Protein AF-A0AAW5KCE0-F1 (afdb_monomer)

Structure (mmCIF, N/CA/C/O backbone):
data_AF-A0AAW5KCE0-F1
#
_entry.id   AF-A0AAW5KCE0-F1
#
loop_
_atom_site.group_PDB
_atom_site.id
_atom_site.type_symbol
_atom_site.label_atom_id
_atom_site.label_alt_id
_atom_site.label_comp_id
_atom_site.label_asym_id
_atom_site.label_entity_id
_atom_site.label_seq_id
_atom_site.pdbx_PDB_ins_code
_atom_site.Cartn_x
_atom_site.Cartn_y
_atom_site.Cartn_z
_atom_site.occupancy
_atom_site.B_iso_or_equiv
_atom_site.auth_seq_id
_atom_site.auth_comp_id
_atom_site.auth_asym_id
_atom_site.auth_atom_id
_atom_site.pdbx_PDB_model_num
ATOM 1 N N . PHE A 1 1 ? 5.805 -39.062 -16.679 1.00 41.44 1 PHE A N 1
ATOM 2 C CA . PHE A 1 1 ? 5.108 -37.971 -17.389 1.00 41.44 1 PHE A CA 1
ATOM 3 C C . PHE A 1 1 ? 4.029 -37.413 -16.474 1.00 41.44 1 PHE A C 1
ATOM 5 O O . PHE A 1 1 ? 3.036 -38.091 -16.253 1.00 41.44 1 PHE A O 1
ATOM 12 N N . ILE A 1 2 ? 4.239 -36.240 -15.868 1.00 43.88 2 ILE A N 1
ATOM 13 C CA . ILE A 1 2 ? 3.164 -35.554 -15.134 1.00 43.88 2 ILE A CA 1
ATOM 14 C C . ILE A 1 2 ? 2.343 -34.801 -16.193 1.00 43.88 2 ILE A C 1
ATOM 16 O O . ILE A 1 2 ? 2.929 -33.991 -16.911 1.00 43.88 2 ILE A O 1
ATOM 20 N N . PRO A 1 3 ? 1.039 -35.081 -16.360 1.00 37.34 3 PRO A N 1
ATOM 21 C CA . PRO A 1 3 ? 0.227 -34.414 -17.375 1.00 37.34 3 PRO A CA 1
ATOM 22 C C . PRO A 1 3 ? 0.163 -32.903 -17.103 1.00 37.34 3 PRO A C 1
ATOM 24 O O . PRO A 1 3 ? 0.067 -32.482 -15.949 1.00 37.34 3 PRO A O 1
ATOM 27 N N . SER A 1 4 ? 0.208 -32.086 -18.161 1.00 40.34 4 SER A N 1
ATOM 28 C CA . SER A 1 4 ? 0.281 -30.612 -18.092 1.00 40.34 4 SER A CA 1
ATOM 29 C C . SER A 1 4 ? -0.805 -29.977 -17.209 1.00 40.34 4 SER A C 1
ATOM 31 O O . SER A 1 4 ? -0.554 -28.993 -16.518 1.00 40.34 4 SER A O 1
ATOM 33 N N . TRP A 1 5 ? -1.985 -30.595 -17.138 1.00 34.00 5 TRP A N 1
ATOM 34 C CA . TRP A 1 5 ? -3.091 -30.184 -16.271 1.00 34.00 5 TRP A CA 1
ATOM 35 C C . TRP A 1 5 ? -2.776 -30.311 -14.775 1.00 34.00 5 TRP A C 1
ATOM 37 O O . TRP A 1 5 ? -3.149 -29.441 -13.988 1.00 34.00 5 TRP A O 1
ATOM 47 N N . ALA A 1 6 ? -2.041 -31.348 -14.367 1.00 34.81 6 ALA A N 1
ATOM 48 C CA . ALA A 1 6 ? -1.639 -31.526 -12.974 1.00 34.81 6 ALA A CA 1
ATOM 49 C C . ALA A 1 6 ? -0.615 -30.464 -12.545 1.00 34.81 6 ALA A C 1
ATOM 51 O O . ALA A 1 6 ? -0.675 -29.994 -11.411 1.00 34.81 6 ALA A O 1
ATOM 52 N N . ALA A 1 7 ? 0.266 -30.027 -13.453 1.00 35.22 7 ALA A N 1
ATOM 53 C CA . ALA A 1 7 ? 1.198 -28.931 -13.194 1.00 35.22 7 ALA A CA 1
ATOM 54 C C . ALA A 1 7 ? 0.462 -27.595 -12.995 1.00 35.22 7 ALA A C 1
ATOM 56 O O . ALA A 1 7 ? 0.734 -26.898 -12.021 1.00 35.22 7 ALA A O 1
ATOM 57 N N . ILE A 1 8 ? -0.530 -27.282 -13.838 1.00 38.28 8 ILE A N 1
ATOM 58 C CA . ILE A 1 8 ? -1.348 -26.060 -13.718 1.00 38.28 8 ILE A CA 1
ATOM 59 C C . ILE A 1 8 ? -2.108 -26.033 -12.386 1.00 38.28 8 ILE A C 1
ATOM 61 O O . ILE A 1 8 ? -2.066 -25.032 -11.671 1.00 38.28 8 ILE A O 1
ATOM 65 N N . PHE A 1 9 ? -2.743 -27.142 -11.994 1.00 28.61 9 PHE A N 1
ATOM 66 C CA . PHE A 1 9 ? -3.430 -27.232 -10.702 1.00 28.61 9 PHE A CA 1
ATOM 67 C C . PHE A 1 9 ? -2.470 -27.114 -9.513 1.00 28.61 9 PHE A C 1
ATOM 69 O O . PHE A 1 9 ? -2.807 -26.486 -8.507 1.00 28.61 9 PHE A O 1
ATOM 76 N N . PHE A 1 10 ? -1.271 -27.690 -9.608 1.00 31.20 10 PHE A N 1
ATOM 77 C CA . PHE A 1 10 ? -0.277 -27.606 -8.541 1.00 31.20 10 PHE A CA 1
ATOM 78 C C . PHE A 1 10 ? 0.265 -26.181 -8.387 1.00 31.20 10 PHE A C 1
ATOM 80 O O . PHE A 1 10 ? 0.350 -25.675 -7.266 1.00 31.20 10 PHE A O 1
ATOM 87 N N . ILE A 1 11 ? 0.548 -25.517 -9.510 1.00 36.62 11 ILE A N 1
ATOM 88 C CA . ILE A 1 11 ? 0.962 -24.114 -9.583 1.00 36.62 11 ILE A CA 1
ATOM 89 C C . ILE A 1 11 ? -0.142 -23.233 -8.992 1.00 36.62 11 ILE A C 1
ATOM 91 O O . ILE A 1 11 ? 0.101 -22.559 -7.994 1.00 36.62 11 ILE A O 1
ATOM 95 N N . ALA A 1 12 ? -1.381 -23.332 -9.480 1.00 28.64 12 ALA A N 1
ATOM 96 C CA . ALA A 1 12 ? -2.515 -22.552 -8.980 1.00 28.64 12 ALA A CA 1
ATOM 97 C C . ALA A 1 12 ? -2.762 -22.753 -7.474 1.00 28.64 12 ALA A C 1
ATOM 99 O O . ALA A 1 12 ? -3.011 -21.792 -6.746 1.00 28.64 12 ALA A O 1
ATOM 100 N N . ARG A 1 13 ? -2.636 -23.983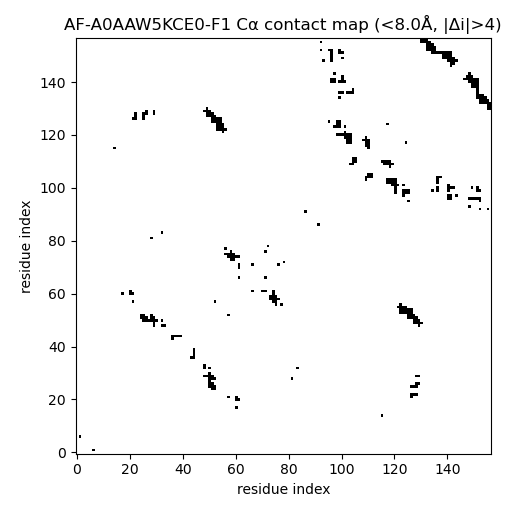 -6.958 1.00 27.59 13 ARG A N 1
ATOM 101 C CA . ARG A 1 13 ? -2.833 -24.286 -5.529 1.00 27.59 13 ARG A CA 1
ATOM 102 C C . ARG A 1 13 ? -1.694 -23.757 -4.653 1.00 27.59 13 ARG A C 1
ATOM 104 O O . ARG A 1 13 ? -1.948 -23.341 -3.519 1.00 27.59 13 ARG A O 1
ATOM 111 N N . LYS A 1 14 ? -0.456 -23.750 -5.160 1.00 30.12 14 LYS A N 1
ATOM 112 C CA . LYS A 1 14 ? 0.705 -23.125 -4.502 1.00 30.12 14 LYS A CA 1
ATOM 113 C C . LYS A 1 14 ? 0.550 -21.598 -4.496 1.00 30.12 14 LYS A C 1
ATOM 115 O O . LYS A 1 14 ? 0.711 -20.987 -3.441 1.00 30.12 14 LYS A O 1
ATOM 120 N N . TYR A 1 15 ? 0.095 -21.024 -5.610 1.00 34.62 15 TYR A N 1
ATOM 121 C CA . TYR A 1 15 ? -0.219 -19.602 -5.775 1.00 34.62 15 TYR A CA 1
ATOM 122 C C . TYR A 1 15 ? -1.312 -19.111 -4.836 1.00 34.62 15 TYR A C 1
ATOM 124 O O . TYR A 1 15 ? -1.120 -18.137 -4.106 1.00 34.62 15 TYR A O 1
ATOM 132 N N . LEU A 1 16 ? -2.438 -19.823 -4.779 1.00 31.22 16 LEU A N 1
ATOM 133 C CA . LEU A 1 16 ? -3.544 -19.475 -3.894 1.00 31.22 16 LEU A CA 1
ATOM 134 C C . LEU A 1 16 ? -3.098 -19.542 -2.426 1.00 31.22 16 LEU A C 1
ATOM 136 O O . LEU A 1 16 ? -3.324 -18.602 -1.664 1.00 31.22 16 LEU A O 1
ATOM 140 N N . LYS A 1 17 ? -2.372 -20.600 -2.036 1.00 34.06 17 LYS A N 1
ATOM 141 C CA . LYS A 1 17 ? -1.840 -20.750 -0.671 1.00 34.06 17 LYS A CA 1
ATOM 142 C C . LYS A 1 17 ? -0.819 -19.680 -0.289 1.00 34.06 17 LYS A C 1
ATOM 144 O O . LYS A 1 17 ? -0.702 -19.405 0.901 1.00 34.06 17 LYS A O 1
ATOM 149 N N . PHE A 1 18 ? -0.086 -19.110 -1.241 1.00 36.75 18 PHE A N 1
ATOM 150 C CA . PHE A 1 18 ? 0.923 -18.084 -0.980 1.00 36.75 18 PHE A CA 1
ATOM 151 C C . PHE A 1 18 ? 0.314 -16.680 -0.898 1.00 36.75 18 PHE A C 1
ATOM 153 O O . PHE A 1 18 ? 0.607 -15.935 0.039 1.00 36.75 18 PHE A O 1
ATOM 160 N N . ARG A 1 19 ? -0.616 -16.364 -1.811 1.00 43.06 19 ARG A N 1
ATOM 161 C CA . ARG A 1 19 ? -1.354 -15.090 -1.855 1.00 43.06 19 ARG A CA 1
ATOM 162 C C . ARG A 1 19 ? -2.129 -14.834 -0.561 1.00 43.06 19 ARG A C 1
ATOM 164 O O . ARG A 1 19 ? -2.035 -13.755 0.010 1.00 43.06 19 ARG A O 1
ATOM 171 N N . HIS A 1 20 ? -2.804 -15.861 -0.042 1.00 51.81 20 HIS A N 1
ATOM 172 C CA . HIS A 1 20 ? -3.638 -15.736 1.156 1.00 51.81 20 HIS A CA 1
ATOM 173 C C . HIS A 1 20 ? -2.834 -15.556 2.450 1.00 51.81 20 HIS A C 1
ATOM 175 O O . HIS A 1 20 ? -3.386 -15.085 3.435 1.00 51.81 20 HIS A O 1
ATOM 181 N N . ARG A 1 21 ? -1.551 -15.946 2.501 1.00 56.28 21 ARG A N 1
ATOM 182 C CA . ARG A 1 21 ? -0.789 -15.912 3.763 1.00 56.28 21 ARG A CA 1
ATOM 183 C C . ARG A 1 21 ? -0.230 -14.531 4.063 1.00 56.28 21 ARG A C 1
ATOM 185 O O . ARG A 1 21 ? -0.433 -14.053 5.171 1.00 56.28 21 ARG A O 1
ATOM 192 N N . ARG A 1 22 ? 0.381 -13.875 3.071 1.00 62.41 22 ARG A N 1
ATOM 193 C CA . ARG A 1 22 ? 0.980 -12.541 3.255 1.00 62.41 22 ARG A CA 1
ATOM 1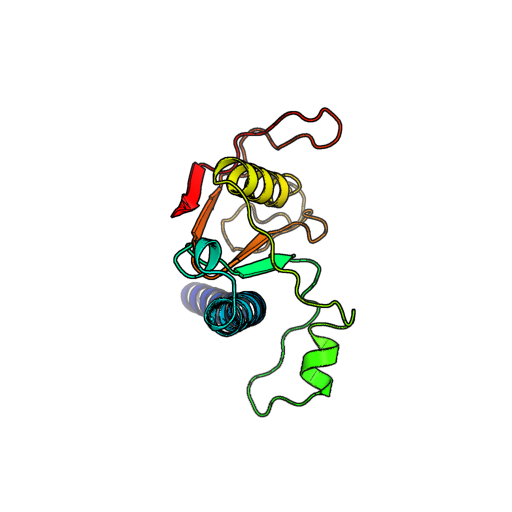94 C C . ARG A 1 22 ? -0.064 -11.430 3.384 1.00 62.41 22 ARG A C 1
ATOM 196 O O . ARG A 1 22 ? 0.176 -10.436 4.061 1.00 62.41 22 ARG A O 1
ATOM 203 N N . GLN A 1 23 ? -1.226 -11.612 2.757 1.00 74.00 23 GLN A N 1
ATOM 204 C CA . GLN A 1 23 ? -2.326 -10.651 2.815 1.00 74.00 23 GLN A CA 1
ATOM 205 C C . GLN A 1 23 ? -2.886 -10.492 4.239 1.00 74.00 23 GLN A C 1
ATOM 207 O O . GLN A 1 23 ? -3.248 -9.386 4.628 1.00 74.00 23 GLN A O 1
ATOM 212 N N . ARG A 1 24 ? -2.834 -11.549 5.065 1.00 78.50 24 ARG A N 1
ATOM 213 C CA . ARG A 1 24 ? -3.325 -11.513 6.455 1.00 78.50 24 ARG A CA 1
ATOM 214 C C . ARG A 1 24 ? -2.626 -10.475 7.326 1.00 78.50 24 ARG A C 1
ATOM 216 O O . ARG A 1 24 ? -3.274 -9.906 8.194 1.00 78.50 24 ARG A O 1
ATOM 223 N N . ALA A 1 25 ? -1.341 -10.203 7.097 1.00 80.81 25 ALA A N 1
ATOM 224 C CA . ALA A 1 25 ? -0.630 -9.160 7.833 1.00 80.81 25 ALA A CA 1
ATOM 225 C C . ALA A 1 25 ? -1.161 -7.757 7.480 1.00 80.81 25 ALA A C 1
ATOM 227 O O . ALA A 1 25 ? -1.407 -6.945 8.370 1.00 80.81 25 ALA A O 1
ATOM 228 N N . ALA A 1 26 ? -1.413 -7.484 6.194 1.00 84.69 26 ALA A N 1
ATOM 229 C CA . ALA A 1 26 ? -2.032 -6.229 5.766 1.00 84.69 26 ALA A CA 1
ATOM 230 C C . ALA A 1 26 ? -3.480 -6.103 6.274 1.00 84.69 26 ALA A C 1
ATOM 232 O O . ALA A 1 26 ? -3.888 -5.021 6.702 1.00 84.69 26 ALA A O 1
ATOM 233 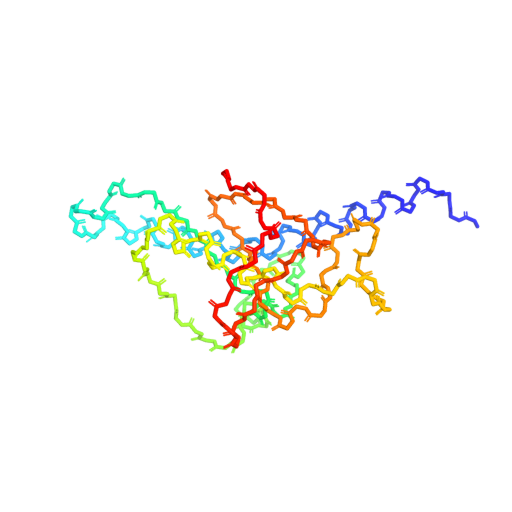N N . ASP A 1 27 ? -4.237 -7.204 6.278 1.00 86.62 27 ASP A N 1
ATOM 234 C CA . ASP A 1 27 ? -5.602 -7.251 6.811 1.00 86.62 27 ASP A CA 1
ATOM 235 C C . ASP A 1 27 ? -5.636 -7.018 8.325 1.00 86.62 27 ASP A C 1
ATOM 237 O O . ASP A 1 27 ? -6.499 -6.284 8.810 1.00 86.62 27 ASP A O 1
ATOM 241 N N . ALA A 1 28 ? -4.680 -7.578 9.073 1.00 86.12 28 ALA A N 1
ATOM 242 C CA . ALA A 1 28 ? -4.538 -7.337 10.506 1.00 86.12 28 ALA A CA 1
ATOM 243 C C . ALA A 1 28 ? -4.236 -5.860 10.799 1.00 86.12 28 ALA A C 1
ATOM 245 O O . ALA A 1 28 ? -4.892 -5.266 11.656 1.00 86.12 28 ALA A O 1
ATOM 246 N N . ASN A 1 29 ? -3.327 -5.241 10.034 1.00 87.50 29 ASN A N 1
ATOM 247 C CA . ASN A 1 29 ? -3.043 -3.806 10.137 1.00 87.50 29 ASN A CA 1
ATOM 248 C C . ASN A 1 29 ? -4.301 -2.973 9.861 1.00 87.50 29 ASN A C 1
ATOM 250 O O . ASN A 1 29 ? -4.647 -2.095 10.652 1.00 87.50 29 ASN A O 1
ATOM 254 N N . ARG A 1 30 ? -5.039 -3.292 8.788 1.00 90.00 30 ARG A N 1
ATOM 255 C CA . ARG A 1 30 ? -6.303 -2.617 8.458 1.00 90.00 30 ARG A CA 1
ATOM 256 C C . ARG A 1 30 ? -7.329 -2.758 9.580 1.00 90.00 30 ARG A C 1
ATOM 258 O O . ARG A 1 30 ? -7.967 -1.779 9.963 1.00 90.00 30 ARG A O 1
ATOM 265 N N . TRP A 1 31 ? -7.497 -3.969 10.108 1.00 89.12 31 TRP A N 1
ATOM 266 C CA . TRP A 1 31 ? -8.434 -4.245 11.193 1.00 89.12 31 TRP A CA 1
ATOM 267 C C . TRP A 1 31 ? -8.075 -3.462 12.456 1.00 89.12 31 TRP A C 1
ATOM 269 O O . TRP A 1 31 ? -8.960 -2.865 13.069 1.00 89.12 31 TRP A O 1
ATOM 279 N N . GLN A 1 32 ? -6.788 -3.400 12.809 1.00 87.69 32 GLN A N 1
ATOM 280 C CA . GLN A 1 32 ? -6.304 -2.624 13.947 1.00 87.69 32 GLN A CA 1
ATOM 281 C C . GLN A 1 32 ? -6.605 -1.129 13.770 1.00 87.69 32 GLN A C 1
ATOM 283 O O . GLN A 1 32 ? -7.118 -0.496 14.693 1.00 87.69 32 GLN A O 1
ATOM 288 N N . THR A 1 33 ? -6.374 -0.577 12.573 1.00 88.31 33 THR A N 1
ATOM 289 C CA . THR A 1 33 ? -6.720 0.817 12.263 1.00 88.31 33 THR A CA 1
ATOM 290 C C . THR A 1 33 ? -8.221 1.070 12.364 1.00 88.31 33 THR A C 1
ATOM 292 O O . THR A 1 33 ? -8.613 2.089 12.919 1.00 88.31 33 THR A O 1
ATOM 295 N N . LEU A 1 34 ? -9.071 0.145 11.909 1.00 89.81 34 LEU A N 1
ATOM 296 C CA . LEU A 1 34 ? -10.528 0.258 12.063 1.00 89.81 34 LEU A CA 1
ATOM 297 C C . LEU A 1 34 ? -10.966 0.239 13.536 1.00 89.81 34 LEU A C 1
ATOM 299 O O . LEU A 1 34 ? -11.915 0.931 13.900 1.00 89.81 34 LEU A O 1
ATOM 303 N N . GLN A 1 35 ? -10.290 -0.527 14.402 1.00 89.75 35 GLN A N 1
ATOM 304 C CA . GLN A 1 35 ? -10.564 -0.474 15.844 1.00 89.75 35 GLN A CA 1
ATOM 305 C C . GLN A 1 35 ? -10.129 0.864 16.443 1.00 89.75 35 GLN A C 1
ATOM 307 O O . GLN A 1 35 ? -10.896 1.479 17.181 1.00 89.75 35 GLN A O 1
ATOM 312 N N . TRP A 1 36 ? -8.934 1.340 16.088 1.00 88.12 36 TRP A N 1
ATOM 313 C CA . TRP A 1 36 ? -8.421 2.632 16.541 1.00 88.12 36 TRP A CA 1
ATOM 314 C C . TRP A 1 36 ? -9.285 3.806 16.055 1.00 88.12 36 TRP A C 1
ATOM 316 O O . TRP A 1 36 ? -9.565 4.724 16.827 1.00 88.12 36 TRP A O 1
ATOM 326 N N . GLN A 1 37 ? -9.786 3.748 14.818 1.00 89.00 37 GLN A N 1
ATOM 327 C CA . GLN A 1 37 ? -10.622 4.781 14.202 1.00 89.00 37 GLN A CA 1
ATOM 328 C C . GLN A 1 37 ? -11.879 5.083 15.028 1.00 89.00 37 GLN A C 1
ATOM 330 O O . GLN A 1 37 ? -12.291 6.236 15.096 1.00 89.00 37 GLN A O 1
ATOM 335 N N . LYS A 1 38 ? -12.440 4.096 15.741 1.00 87.81 38 LYS A N 1
ATOM 336 C CA . LYS A 1 38 ? -13.585 4.297 16.654 1.00 87.81 38 LYS A CA 1
ATOM 337 C C . LYS A 1 38 ? -13.284 5.288 17.783 1.00 87.81 38 LYS A C 1
ATOM 339 O O . LYS A 1 38 ? -14.192 5.945 18.282 1.00 87.81 38 LYS A O 1
ATOM 344 N N . THR A 1 39 ? -12.016 5.386 18.174 1.00 89.25 39 THR A N 1
ATOM 345 C CA . THR A 1 39 ? -11.516 6.267 19.240 1.00 89.25 39 THR A CA 1
ATOM 346 C C . THR A 1 39 ? -10.812 7.519 18.711 1.00 89.25 39 THR A C 1
ATOM 348 O O . THR A 1 39 ? -10.392 8.361 19.499 1.00 89.25 39 THR A O 1
ATOM 351 N N . ALA A 1 40 ? -10.666 7.648 17.390 1.00 86.75 40 ALA A N 1
ATOM 352 C CA . ALA A 1 40 ? -9.972 8.763 16.756 1.00 86.75 40 ALA A CA 1
ATOM 353 C C . ALA A 1 40 ? -10.812 10.059 16.793 1.00 86.75 40 ALA A C 1
ATOM 355 O O . ALA A 1 40 ? -12.020 9.995 17.023 1.00 86.75 40 ALA A O 1
ATOM 356 N N . PRO A 1 41 ? -10.214 11.238 16.544 1.00 86.75 41 PRO A N 1
ATOM 357 C CA . PRO A 1 41 ? -10.956 12.485 16.347 1.00 86.75 41 PRO A CA 1
ATOM 358 C C . PRO A 1 41 ? -11.976 12.383 15.202 1.00 86.75 41 PRO A C 1
ATOM 360 O O . PRO A 1 41 ? -11.765 11.635 14.245 1.00 86.75 41 PRO A O 1
ATOM 363 N N . ASP A 1 42 ? -13.062 13.161 15.267 1.00 86.69 42 ASP A N 1
ATOM 364 C CA . ASP A 1 42 ? -14.187 13.073 14.317 1.00 86.69 42 ASP A CA 1
ATOM 365 C C . ASP A 1 42 ? -13.768 13.250 12.848 1.00 86.69 42 ASP A C 1
ATOM 367 O O . ASP A 1 42 ? -14.314 12.594 11.961 1.00 86.69 42 ASP A O 1
ATOM 371 N N . GLU A 1 43 ? -12.732 14.051 12.593 1.00 85.56 43 GLU A N 1
ATOM 372 C CA . GLU A 1 43 ? -12.153 14.247 11.259 1.00 85.56 43 GLU A CA 1
ATOM 373 C C . GLU A 1 43 ? -11.542 12.979 10.634 1.00 85.56 43 GLU A C 1
ATOM 375 O O . GLU A 1 43 ? -11.398 12.908 9.413 1.00 85.56 43 GLU A O 1
ATOM 380 N N . LEU A 1 44 ? -11.178 11.980 11.444 1.00 86.00 44 LEU A N 1
ATOM 381 C CA . LEU A 1 44 ? -10.589 10.718 10.987 1.00 86.00 44 LEU A CA 1
ATOM 382 C C . LEU A 1 44 ? -11.584 9.555 11.029 1.00 86.00 44 LEU A C 1
ATOM 384 O O . LEU A 1 44 ? -11.361 8.558 10.342 1.00 86.00 44 LEU A O 1
ATOM 388 N N . LYS A 1 45 ? -12.682 9.664 11.791 1.00 83.00 45 LYS A N 1
ATOM 389 C CA . LYS A 1 45 ? -13.660 8.576 11.997 1.00 83.00 45 LYS A CA 1
ATOM 390 C C . LYS A 1 45 ? -14.321 8.078 10.713 1.00 83.00 45 LYS A C 1
ATOM 392 O O . LYS A 1 45 ? -14.625 6.896 10.613 1.00 83.00 45 LYS A O 1
ATOM 397 N N . ASN A 1 46 ? -14.518 8.968 9.743 1.00 84.75 46 ASN A N 1
ATOM 398 C CA . ASN A 1 46 ? -15.264 8.677 8.514 1.00 84.75 46 ASN A CA 1
ATOM 399 C C . ASN A 1 46 ? -14.373 8.532 7.273 1.00 84.75 46 ASN A C 1
ATOM 401 O O . ASN A 1 46 ? -14.879 8.434 6.156 1.00 84.75 46 ASN A O 1
ATOM 405 N N . LEU A 1 47 ? -13.048 8.547 7.439 1.00 87.06 47 LEU A N 1
ATOM 406 C CA . LEU A 1 47 ? -12.135 8.391 6.312 1.00 87.06 47 LEU A CA 1
ATOM 407 C C . LEU A 1 47 ? -12.030 6.920 5.881 1.00 87.06 47 LEU A C 1
ATOM 409 O O . LEU A 1 47 ? -12.037 6.030 6.739 1.00 87.06 47 LEU A O 1
ATOM 413 N N . PRO A 1 48 ? -11.874 6.646 4.573 1.00 88.94 48 PRO A N 1
ATOM 414 C CA . PRO A 1 48 ? -11.550 5.309 4.096 1.00 88.94 48 PRO A CA 1
ATOM 415 C C . PRO A 1 48 ? -10.262 4.789 4.741 1.00 88.94 48 PRO A C 1
ATOM 417 O O . PRO A 1 48 ? -9.252 5.491 4.794 1.00 88.94 48 PRO A O 1
ATOM 420 N N . VAL A 1 49 ? -10.294 3.538 5.204 1.00 89.44 49 VAL A N 1
ATOM 421 C CA . VAL A 1 49 ? -9.143 2.876 5.828 1.00 89.44 49 VAL A CA 1
ATOM 422 C C . VAL A 1 49 ? -8.598 1.793 4.910 1.00 89.44 49 VAL A C 1
ATOM 424 O O . VAL A 1 49 ? -9.283 0.814 4.586 1.00 89.44 49 VAL A O 1
ATOM 427 N N . VAL A 1 50 ? -7.327 1.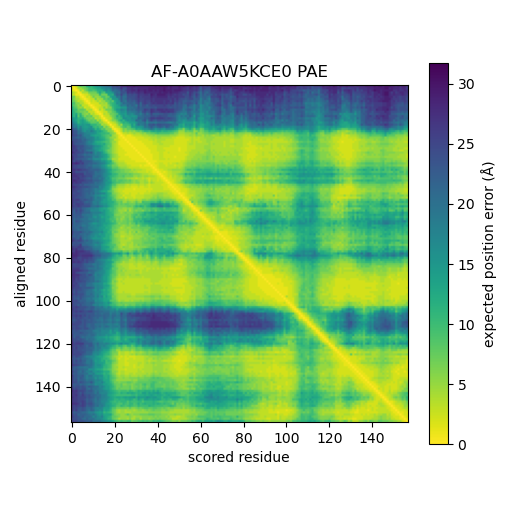951 4.562 1.00 90.12 50 VAL A N 1
ATOM 428 C CA . VAL A 1 50 ? -6.512 0.949 3.876 1.00 90.12 50 VAL A CA 1
ATOM 429 C C . VAL A 1 50 ? -5.434 0.439 4.826 1.00 90.12 50 VAL A C 1
ATOM 431 O O . VAL A 1 50 ? -4.936 1.183 5.670 1.00 90.12 50 VAL A O 1
ATOM 434 N N . GLY A 1 51 ? -5.087 -0.838 4.707 1.00 87.44 51 GLY A N 1
ATOM 435 C CA . GLY A 1 51 ? -3.951 -1.433 5.407 1.00 87.44 51 GLY A CA 1
ATOM 436 C C . GLY A 1 51 ? -2.879 -1.838 4.416 1.00 87.44 51 GLY A C 1
ATOM 437 O O . GLY A 1 51 ? -3.162 -2.094 3.245 1.00 87.44 51 GLY A O 1
ATOM 438 N N . PHE A 1 52 ? -1.639 -1.907 4.881 1.00 85.62 52 PHE A N 1
ATOM 439 C CA . PHE A 1 52 ? -0.550 -2.378 4.047 1.00 85.62 52 PHE A CA 1
ATOM 440 C C . PHE A 1 52 ? 0.550 -3.059 4.841 1.00 85.62 52 PHE A C 1
ATOM 442 O O . PHE A 1 52 ? 0.689 -2.860 6.050 1.00 85.62 52 PHE A O 1
ATOM 449 N N . THR A 1 53 ? 1.339 -3.863 4.135 1.00 83.44 53 THR A N 1
ATOM 450 C CA . THR A 1 53 ? 2.621 -4.371 4.617 1.00 83.44 53 THR A CA 1
ATOM 451 C C . THR A 1 53 ? 3.643 -4.376 3.483 1.00 83.44 53 THR A C 1
ATOM 453 O O . THR A 1 53 ? 3.304 -4.608 2.321 1.00 83.44 53 THR A O 1
ATOM 456 N N . GLY A 1 54 ? 4.900 -4.079 3.807 1.00 78.31 54 GLY A N 1
ATOM 457 C CA . GLY A 1 54 ? 5.997 -4.178 2.848 1.00 78.31 54 GLY A CA 1
ATOM 458 C C . GLY A 1 54 ? 6.372 -5.639 2.610 1.00 78.31 54 GLY A C 1
ATOM 459 O O . GLY A 1 54 ? 6.443 -6.436 3.547 1.00 78.31 54 GLY A O 1
ATOM 460 N N . GLY A 1 55 ? 6.665 -6.000 1.363 1.00 70.75 55 GLY A N 1
ATOM 461 C CA . GLY A 1 55 ? 7.016 -7.363 0.966 1.00 70.75 55 GLY A CA 1
ATOM 462 C C . GLY A 1 55 ? 8.256 -7.921 1.671 1.00 70.75 55 GLY A C 1
ATOM 463 O O . GLY A 1 55 ? 8.366 -9.134 1.813 1.00 70.75 55 GLY A O 1
ATOM 464 N N . GLY A 1 56 ? 9.163 -7.059 2.144 1.00 68.75 56 GLY A N 1
ATOM 465 C CA . GLY A 1 56 ? 10.340 -7.446 2.932 1.00 68.75 56 GLY A CA 1
ATOM 466 C C . GLY A 1 56 ? 10.073 -7.696 4.421 1.00 68.75 56 GLY A C 1
ATOM 467 O O . GLY A 1 56 ? 10.927 -8.277 5.094 1.00 68.75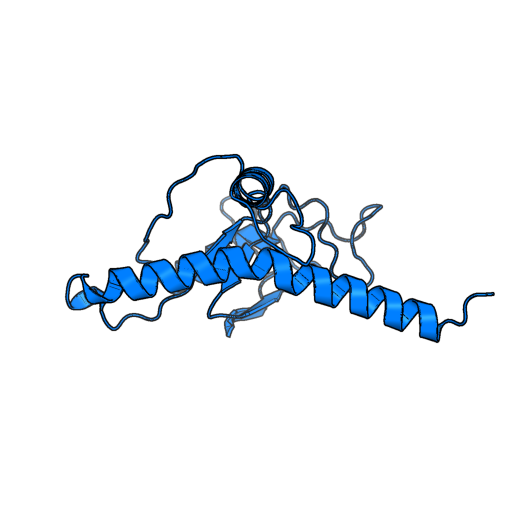 56 GLY A O 1
ATOM 468 N N . GLY A 1 57 ? 8.913 -7.270 4.934 1.00 67.00 57 GLY A N 1
ATOM 469 C CA . GLY A 1 57 ? 8.532 -7.424 6.341 1.00 67.00 57 GLY A CA 1
ATOM 470 C C . GLY A 1 57 ? 8.032 -8.826 6.689 1.00 67.00 57 GLY A C 1
ATOM 471 O O . GLY A 1 57 ? 8.233 -9.276 7.811 1.00 67.00 57 GLY A O 1
ATOM 472 N N . VAL A 1 58 ? 7.443 -9.535 5.721 1.00 74.31 58 VAL A N 1
ATOM 473 C CA . VAL A 1 58 ? 6.938 -10.908 5.883 1.00 74.31 58 VAL A CA 1
ATOM 474 C C . VAL A 1 58 ? 8.030 -11.903 5.487 1.00 74.31 58 VAL A C 1
ATOM 476 O O . VAL A 1 58 ? 8.407 -11.985 4.317 1.00 74.31 58 VAL A O 1
ATOM 479 N N . ARG A 1 59 ? 8.559 -12.659 6.456 1.00 73.62 59 ARG A N 1
ATOM 480 C CA . ARG A 1 59 ? 9.784 -13.470 6.281 1.00 73.62 59 ARG A CA 1
ATOM 481 C C . ARG A 1 59 ? 9.553 -14.965 6.127 1.00 73.62 59 ARG A C 1
ATOM 483 O O . ARG A 1 59 ? 10.430 -15.659 5.619 1.00 73.62 59 ARG A O 1
ATOM 490 N N . ALA A 1 60 ? 8.392 -15.460 6.535 1.00 71.12 60 ALA A N 1
ATOM 491 C CA . ALA A 1 60 ? 8.089 -16.882 6.522 1.00 71.12 60 ALA A CA 1
ATOM 492 C C . ALA A 1 60 ? 6.617 -17.140 6.201 1.00 71.12 60 ALA A C 1
ATOM 494 O O . ALA A 1 60 ? 5.765 -16.268 6.329 1.00 71.12 60 ALA A O 1
ATOM 495 N N . SER A 1 61 ? 6.317 -18.364 5.773 1.00 71.69 61 SER A N 1
ATOM 496 C CA . SER A 1 61 ? 4.941 -18.850 5.683 1.00 71.69 61 SER A CA 1
ATOM 497 C C . SER A 1 61 ? 4.626 -19.702 6.904 1.00 71.69 61 SER A C 1
ATOM 499 O O . SER A 1 61 ? 5.275 -20.722 7.113 1.00 71.69 61 SER A O 1
ATOM 501 N N . ILE A 1 62 ? 3.591 -19.335 7.658 1.00 72.81 62 ILE A N 1
ATOM 502 C CA . ILE A 1 62 ? 3.091 -20.158 8.768 1.00 72.81 62 ILE A CA 1
ATOM 503 C C . ILE A 1 62 ? 2.351 -21.377 8.195 1.00 72.81 62 ILE A C 1
ATOM 505 O O . ILE A 1 62 ? 1.502 -21.180 7.311 1.00 72.81 62 ILE A O 1
ATOM 509 N N . PRO A 1 63 ? 2.660 -22.622 8.616 1.00 75.00 63 PRO A N 1
ATOM 510 C CA . PRO A 1 63 ? 1.957 -23.828 8.174 1.00 75.00 63 PRO A CA 1
ATOM 511 C C . PRO A 1 63 ? 0.465 -23.805 8.551 1.00 75.00 63 PRO A C 1
ATOM 513 O O . PRO A 1 63 ? 0.008 -22.973 9.324 1.00 75.00 63 PRO A O 1
ATOM 516 N N . ALA A 1 64 ? -0.329 -24.688 7.940 1.00 76.44 64 ALA A N 1
ATOM 517 C CA . ALA A 1 64 ? -1.733 -24.825 8.327 1.00 76.44 64 ALA A CA 1
ATOM 518 C C . ALA A 1 64 ? -1.826 -25.616 9.639 1.00 76.44 64 ALA A C 1
ATOM 520 O O . ALA A 1 64 ? -1.146 -26.633 9.764 1.00 76.44 64 ALA A O 1
ATOM 521 N N . GLY A 1 65 ? -2.673 -25.169 10.564 1.00 82.00 65 GLY A N 1
ATOM 522 C CA . GLY A 1 65 ? -2.826 -25.762 11.892 1.00 82.00 65 GLY A CA 1
ATOM 523 C C . GLY A 1 65 ? -2.834 -24.687 12.973 1.00 82.00 65 GLY A C 1
ATOM 524 O O . GLY A 1 65 ? -3.107 -23.519 12.681 1.00 82.00 65 GLY A O 1
ATOM 525 N N . ASP A 1 66 ? -2.526 -25.095 14.200 1.00 83.69 66 ASP A N 1
ATOM 526 C CA . ASP A 1 66 ? -2.433 -24.190 15.341 1.00 83.69 66 ASP A CA 1
ATOM 527 C C . ASP A 1 66 ? -1.322 -23.160 15.131 1.00 83.69 66 ASP A C 1
ATOM 529 O O . ASP A 1 66 ? -0.206 -23.491 14.730 1.00 83.69 66 ASP A O 1
ATOM 533 N N . ILE A 1 67 ? -1.642 -21.895 15.401 1.00 82.12 67 ILE A N 1
ATOM 534 C CA . ILE A 1 67 ? -0.712 -20.776 15.257 1.00 82.12 67 ILE A CA 1
ATOM 535 C C . ILE A 1 67 ? -0.181 -20.420 16.639 1.00 82.12 67 ILE A C 1
ATOM 537 O O . ILE A 1 67 ? -0.936 -20.016 17.526 1.00 82.12 67 ILE A O 1
ATOM 541 N N . THR A 1 68 ? 1.129 -20.534 16.822 1.00 86.06 68 THR A N 1
ATOM 542 C CA . THR A 1 68 ? 1.799 -20.174 18.073 1.00 86.06 68 THR A CA 1
ATOM 543 C C . THR A 1 68 ? 2.435 -18.787 17.985 1.00 86.06 68 THR A C 1
ATOM 545 O O . THR A 1 68 ? 2.686 -18.247 16.907 1.00 86.06 68 THR A O 1
ATOM 548 N N . LYS A 1 69 ? 2.789 -18.203 19.139 1.00 81.69 69 LYS A N 1
ATOM 549 C CA . LYS A 1 69 ? 3.562 -16.945 19.182 1.00 81.69 69 LYS A CA 1
ATOM 550 C C . LYS A 1 69 ? 4.906 -17.061 18.451 1.00 81.69 69 LYS A C 1
ATOM 552 O O . LYS A 1 69 ? 5.369 -16.085 17.870 1.00 81.69 69 LYS A O 1
ATOM 557 N N . LYS A 1 70 ? 5.517 -18.251 18.454 1.00 81.88 70 LYS A N 1
ATOM 558 C CA . LYS A 1 70 ? 6.766 -18.525 17.735 1.00 81.88 70 LYS A CA 1
ATOM 559 C C . LYS A 1 70 ? 6.580 -18.383 16.225 1.00 81.88 70 LYS A C 1
ATOM 561 O O . LYS A 1 70 ? 7.453 -17.827 15.563 1.00 81.88 70 LYS A O 1
ATOM 566 N N . ASP A 1 71 ? 5.444 -18.826 15.695 1.00 80.62 71 ASP A N 1
ATOM 567 C CA . ASP A 1 71 ? 5.132 -18.703 14.268 1.00 80.62 71 ASP A CA 1
ATOM 568 C C . ASP A 1 71 ? 4.980 -17.236 13.856 1.00 80.62 71 ASP A C 1
ATOM 570 O O . ASP A 1 71 ? 5.529 -16.823 12.837 1.00 80.62 71 ASP A O 1
ATOM 574 N N . ILE A 1 72 ? 4.334 -16.426 14.703 1.00 78.12 72 ILE A N 1
ATOM 575 C CA . ILE A 1 72 ? 4.181 -14.979 14.484 1.00 78.12 72 ILE A CA 1
ATOM 576 C C . ILE A 1 72 ? 5.544 -14.273 14.484 1.00 78.12 72 ILE A C 1
ATOM 578 O O . ILE A 1 72 ? 5.825 -13.490 13.581 1.00 78.12 72 ILE A O 1
ATOM 582 N N . ILE A 1 73 ? 6.420 -14.574 15.450 1.00 79.69 73 ILE A N 1
ATOM 583 C CA . ILE A 1 73 ? 7.780 -14.001 15.510 1.00 79.69 73 ILE A CA 1
ATOM 584 C C . ILE A 1 73 ? 8.617 -14.442 14.301 1.00 79.69 73 ILE A C 1
ATOM 586 O O . ILE A 1 73 ? 9.432 -13.678 13.793 1.00 79.69 73 ILE A O 1
ATOM 590 N N . THR A 1 74 ? 8.405 -15.662 13.808 1.00 80.19 74 THR A N 1
ATOM 591 C CA . THR A 1 74 ? 9.100 -16.170 12.616 1.00 80.19 74 THR A CA 1
ATOM 592 C C . THR A 1 74 ? 8.636 -15.447 11.346 1.00 80.19 74 THR A C 1
ATOM 594 O O . THR A 1 74 ? 9.438 -15.198 10.446 1.00 80.19 74 THR A O 1
ATOM 597 N N . GLU A 1 75 ? 7.353 -15.084 11.262 1.00 79.88 75 GLU A N 1
ATOM 598 C CA . GLU A 1 75 ? 6.798 -14.318 10.142 1.00 79.88 75 GLU A CA 1
ATOM 599 C C . GLU A 1 75 ? 7.201 -12.833 10.185 1.00 79.88 75 GLU A C 1
ATOM 601 O O . GLU A 1 75 ? 7.603 -12.292 9.152 1.00 79.88 75 GLU A O 1
ATOM 606 N N . LEU A 1 76 ? 7.134 -12.200 11.364 1.00 79.62 76 LEU A N 1
ATOM 607 C CA . LEU A 1 76 ? 7.399 -10.775 11.609 1.00 79.62 76 LEU A CA 1
ATOM 608 C C . LEU A 1 76 ? 8.494 -10.591 12.684 1.00 79.62 76 LEU A C 1
ATOM 610 O O . LEU A 1 76 ? 8.200 -10.229 13.826 1.00 79.62 76 LEU A O 1
ATOM 614 N N . PRO A 1 77 ? 9.778 -10.802 12.350 1.00 75.31 77 PRO A N 1
ATOM 615 C CA . PRO A 1 77 ? 10.845 -10.877 13.354 1.00 75.31 77 PRO A CA 1
ATOM 616 C C . PRO A 1 77 ? 11.294 -9.523 13.908 1.00 75.31 77 PRO A C 1
ATOM 618 O O . PRO A 1 77 ? 12.016 -9.475 14.898 1.00 75.31 77 PRO A O 1
ATOM 621 N N . PHE A 1 78 ? 10.906 -8.415 13.273 1.00 75.44 78 PHE A N 1
ATOM 622 C CA . PHE A 1 78 ? 11.485 -7.101 13.560 1.00 75.44 78 PHE A CA 1
ATOM 623 C C . PHE A 1 78 ? 10.763 -6.308 14.653 1.00 75.44 78 PHE A C 1
ATOM 625 O O . PHE A 1 78 ? 11.171 -5.187 14.934 1.00 75.44 78 PHE A O 1
ATOM 632 N N . GLY A 1 79 ? 9.703 -6.859 15.261 1.00 64.50 79 GLY A N 1
ATOM 633 C CA . GLY A 1 79 ? 9.014 -6.228 16.397 1.00 64.50 79 GLY A CA 1
ATOM 634 C C . GLY A 1 79 ? 8.531 -4.796 16.136 1.00 64.50 79 GLY A C 1
ATOM 635 O O . GLY A 1 79 ? 8.382 -4.021 17.075 1.00 64.50 79 GLY A O 1
ATOM 636 N N . GLY A 1 80 ? 8.337 -4.427 14.866 1.00 69.81 80 GLY A N 1
ATOM 637 C CA . GLY A 1 80 ? 7.949 -3.081 14.472 1.00 69.81 80 GLY A CA 1
ATOM 638 C C . GLY A 1 80 ? 6.524 -2.766 14.910 1.00 69.81 80 GLY A C 1
ATOM 639 O O . GLY A 1 80 ? 5.632 -3.609 14.842 1.00 69.81 80 GLY A O 1
ATOM 640 N N . GLU A 1 81 ? 6.309 -1.533 15.341 1.00 71.69 81 GLU A N 1
ATOM 641 C CA . GLU A 1 81 ? 4.986 -1.049 15.710 1.00 71.69 81 GLU A CA 1
ATOM 642 C C . GLU A 1 81 ? 4.191 -0.602 14.472 1.00 71.69 81 GLU A C 1
ATOM 644 O O . GLU A 1 81 ? 4.722 0.059 13.574 1.00 71.69 81 GLU A O 1
ATOM 649 N N . THR A 1 82 ? 2.888 -0.888 14.456 1.00 73.50 82 THR A N 1
ATOM 650 C CA . THR A 1 82 ? 1.962 -0.352 13.449 1.00 73.50 82 THR A CA 1
ATOM 651 C C . THR A 1 82 ? 1.880 1.171 13.570 1.00 73.50 82 THR A C 1
ATOM 653 O O . THR A 1 82 ? 1.766 1.725 14.666 1.00 73.50 82 THR A O 1
ATOM 656 N N . ARG A 1 83 ? 1.933 1.872 12.434 1.00 81.00 83 ARG A N 1
ATOM 657 C CA . ARG A 1 83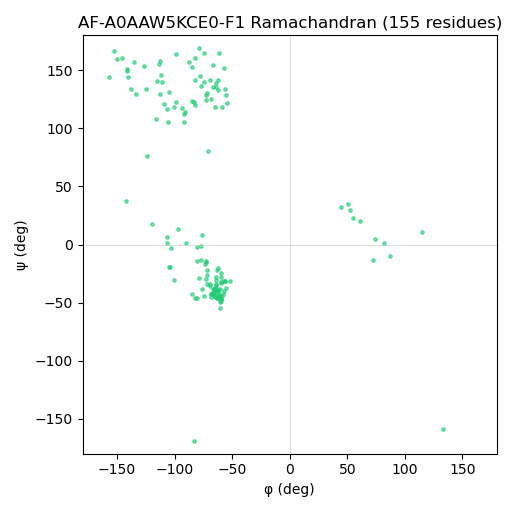 ? 1.807 3.334 12.351 1.00 81.00 83 ARG A CA 1
ATOM 658 C C . ARG A 1 83 ? 0.545 3.692 11.573 1.00 81.00 83 ARG A C 1
ATOM 660 O O . ARG A 1 83 ? 0.242 3.055 10.568 1.00 81.00 83 ARG A O 1
ATOM 667 N N . TYR A 1 84 ? -0.157 4.732 12.015 1.00 84.62 84 TYR A N 1
ATOM 668 C CA . TYR A 1 84 ? -1.318 5.286 11.316 1.00 84.62 84 TYR A CA 1
ATOM 669 C C . TYR A 1 84 ? -0.919 6.596 10.644 1.00 84.62 84 TYR A C 1
ATOM 671 O O . TYR A 1 84 ? -0.307 7.453 11.279 1.00 84.62 84 TYR A O 1
ATOM 679 N N . LEU A 1 85 ? -1.249 6.752 9.363 1.00 87.19 85 LEU A N 1
ATOM 680 C CA . LEU A 1 85 ? -0.886 7.926 8.575 1.00 87.19 85 LEU A CA 1
ATOM 681 C C . LEU A 1 85 ? -2.108 8.419 7.799 1.00 87.19 85 LEU A C 1
ATOM 683 O O . LEU A 1 85 ? -2.751 7.645 7.091 1.00 87.19 85 LEU A O 1
ATOM 687 N N . LYS A 1 86 ? -2.402 9.718 7.901 1.00 88.62 86 LYS A N 1
ATOM 688 C CA . LYS A 1 86 ? -3.332 10.405 6.999 1.00 88.62 86 LYS A CA 1
ATOM 689 C C . LYS A 1 86 ? -2.559 10.797 5.744 1.00 88.62 86 LYS A C 1
ATOM 691 O O . LYS A 1 86 ? -1.563 11.508 5.841 1.00 88.62 86 LYS A O 1
ATOM 696 N N . MET A 1 87 ? -3.008 10.345 4.579 1.00 89.19 87 MET A N 1
ATOM 697 C CA . MET A 1 87 ? -2.353 10.636 3.301 1.00 89.19 87 MET A CA 1
ATOM 698 C C . MET A 1 87 ? -3.363 11.032 2.227 1.00 89.19 87 MET A C 1
ATOM 700 O O . MET A 1 87 ? -4.544 10.705 2.317 1.00 89.19 87 MET A O 1
ATOM 704 N N . SER A 1 88 ? -2.894 11.758 1.211 1.00 90.94 88 SER A N 1
ATOM 705 C CA . SER A 1 88 ? -3.700 12.098 0.039 1.00 90.94 88 SER A CA 1
ATOM 706 C C . SER A 1 88 ? -3.722 10.944 -0.968 1.00 90.94 88 SER A C 1
ATOM 708 O O . SER A 1 88 ? -2.820 10.106 -0.990 1.00 90.94 88 SER A O 1
ATOM 710 N N . HIS A 1 89 ? -4.711 10.941 -1.866 1.00 87.69 8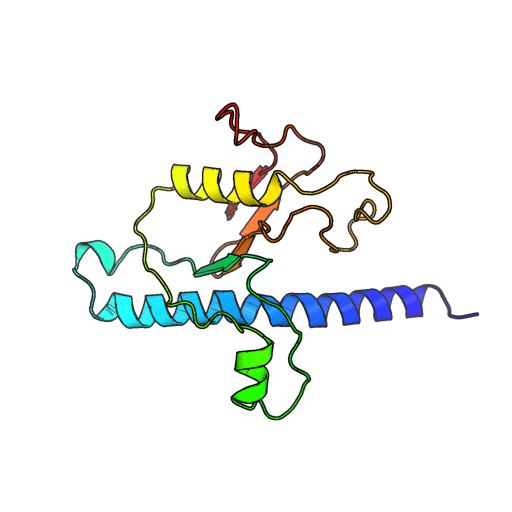9 HIS A N 1
ATOM 711 C CA . HIS A 1 89 ? -4.774 9.986 -2.980 1.00 87.69 89 HIS A CA 1
ATOM 712 C C . HIS A 1 89 ? -3.506 10.006 -3.847 1.00 87.69 89 HIS A C 1
ATOM 714 O O . HIS A 1 89 ? -3.035 8.960 -4.282 1.00 87.69 89 HIS A O 1
ATOM 720 N N . LYS A 1 90 ? -2.921 11.194 -4.056 1.00 90.00 90 LYS A N 1
ATOM 721 C CA . LYS A 1 90 ? -1.663 11.354 -4.794 1.00 90.00 90 LYS A CA 1
ATOM 722 C C . LYS A 1 90 ? -0.502 10.657 -4.082 1.00 90.00 90 LYS A C 1
ATOM 724 O O . LYS A 1 90 ? 0.230 9.914 -4.720 1.00 90.00 90 LYS A O 1
ATOM 729 N N . ALA A 1 91 ? -0.375 10.843 -2.768 1.00 90.31 91 ALA A N 1
ATOM 730 C CA . ALA A 1 91 ? 0.673 10.187 -1.988 1.00 90.31 91 ALA A CA 1
ATOM 731 C C . ALA A 1 91 ? 0.511 8.656 -1.979 1.00 90.31 91 ALA A C 1
ATOM 733 O O . ALA A 1 91 ? 1.501 7.933 -2.076 1.00 90.31 91 ALA A O 1
ATOM 734 N N . LEU A 1 92 ? -0.731 8.154 -1.925 1.00 89.69 92 LEU A N 1
ATOM 735 C CA . LEU A 1 92 ? -1.014 6.723 -2.076 1.00 89.69 92 LEU A CA 1
ATOM 736 C C . LEU A 1 92 ? -0.553 6.208 -3.447 1.00 89.69 92 LEU A C 1
ATOM 738 O O . LEU A 1 92 ? 0.111 5.178 -3.515 1.00 89.69 92 LEU A O 1
ATOM 742 N N . TRP A 1 93 ? -0.855 6.937 -4.524 1.00 90.38 93 TRP A N 1
ATOM 743 C CA . TRP A 1 93 ? -0.412 6.576 -5.872 1.00 90.38 93 TRP A CA 1
ATOM 744 C C . TRP A 1 93 ? 1.115 6.516 -5.975 1.00 90.38 93 TRP A C 1
ATOM 746 O O . TRP A 1 93 ? 1.669 5.523 -6.440 1.00 90.38 93 TRP A O 1
ATOM 756 N N . GLU A 1 94 ? 1.801 7.551 -5.489 1.00 89.94 94 GLU A N 1
ATOM 757 C CA . GLU A 1 94 ? 3.266 7.636 -5.496 1.00 89.94 94 GLU A CA 1
ATOM 758 C C . GLU A 1 94 ? 3.913 6.498 -4.696 1.00 89.94 94 GLU A C 1
ATOM 760 O O . GLU A 1 94 ? 4.920 5.927 -5.120 1.00 89.94 94 GLU A O 1
ATOM 765 N N . MET A 1 95 ? 3.311 6.120 -3.566 1.00 88.31 95 MET A N 1
ATOM 766 C CA . MET A 1 95 ? 3.770 4.998 -2.751 1.00 88.31 95 MET A CA 1
ATOM 767 C C . MET A 1 95 ? 3.653 3.661 -3.495 1.00 88.31 95 MET A C 1
ATOM 769 O O . MET A 1 95 ? 4.597 2.868 -3.474 1.00 88.31 95 MET A O 1
ATOM 773 N N . VAL A 1 96 ? 2.524 3.404 -4.166 1.00 88.94 96 VAL A N 1
ATOM 774 C CA . VAL A 1 96 ? 2.323 2.164 -4.937 1.00 88.94 96 VAL A CA 1
ATOM 775 C C . VAL A 1 96 ? 3.271 2.119 -6.140 1.00 88.94 96 VAL A C 1
ATOM 777 O O . VAL A 1 96 ? 3.904 1.090 -6.373 1.00 88.94 96 VAL A O 1
ATOM 780 N N . GLU A 1 97 ? 3.447 3.240 -6.843 1.00 88.94 97 GLU A N 1
ATOM 781 C CA . GLU A 1 97 ? 4.419 3.393 -7.937 1.00 88.94 97 GLU A CA 1
ATOM 782 C C . GLU A 1 97 ? 5.858 3.114 -7.489 1.00 88.94 97 GLU A C 1
ATOM 784 O O . GLU A 1 97 ? 6.609 2.409 -8.171 1.00 88.94 97 GLU A O 1
ATOM 789 N N . ASN A 1 98 ? 6.253 3.612 -6.314 1.00 87.06 98 ASN A N 1
ATOM 790 C CA . ASN A 1 98 ? 7.563 3.299 -5.752 1.00 87.06 98 ASN A CA 1
ATOM 791 C C . ASN A 1 98 ? 7.682 1.802 -5.425 1.00 87.06 98 ASN A C 1
ATOM 793 O O . ASN A 1 98 ? 8.690 1.172 -5.753 1.00 87.06 98 ASN A O 1
ATOM 797 N N . GLY A 1 99 ? 6.628 1.204 -4.867 1.00 84.31 99 GLY A N 1
ATOM 798 C CA . GLY A 1 99 ? 6.592 -0.214 -4.511 1.00 84.31 99 GLY A CA 1
ATOM 799 C C . GLY A 1 99 ? 6.743 -1.179 -5.693 1.00 84.31 99 GLY A C 1
ATOM 800 O O . GLY A 1 99 ? 7.130 -2.330 -5.488 1.00 84.31 99 GLY A O 1
ATOM 801 N N . VAL A 1 100 ? 6.482 -0.734 -6.926 1.00 84.81 100 VAL A N 1
ATOM 802 C CA . VAL A 1 100 ? 6.657 -1.530 -8.159 1.00 84.81 100 VAL A CA 1
ATOM 803 C C . VAL A 1 100 ? 7.875 -1.111 -8.995 1.00 84.81 100 VAL A C 1
ATOM 805 O O . VAL A 1 100 ? 8.132 -1.690 -10.053 1.00 84.81 100 VAL A O 1
ATOM 808 N N . SER A 1 101 ? 8.650 -0.125 -8.537 1.00 82.81 101 SER A N 1
ATOM 809 C CA . SER A 1 101 ? 9.771 0.456 -9.293 1.00 82.81 101 SER A CA 1
ATOM 810 C C . SER A 1 101 ? 10.937 -0.510 -9.526 1.00 82.81 101 SER A C 1
ATOM 812 O O . SER A 1 101 ? 11.500 -0.529 -10.616 1.00 82.81 101 SER A O 1
ATOM 814 N N . LEU A 1 102 ? 11.268 -1.353 -8.542 1.00 77.88 102 LEU A N 1
ATOM 815 C CA . LEU A 1 102 ? 12.404 -2.284 -8.608 1.00 77.88 102 LEU A CA 1
ATOM 816 C C . LEU A 1 102 ? 12.008 -3.704 -9.022 1.00 77.88 102 LEU A C 1
ATOM 818 O O . LEU A 1 102 ? 12.793 -4.639 -8.882 1.00 77.88 102 LEU A O 1
ATOM 822 N N . ILE A 1 103 ? 10.788 -3.892 -9.526 1.00 76.44 103 ILE A N 1
ATOM 823 C CA . ILE A 1 103 ? 10.402 -5.176 -10.110 1.00 76.44 103 ILE A CA 1
ATOM 824 C C . ILE A 1 103 ? 11.265 -5.391 -11.352 1.00 76.44 103 ILE A C 1
ATOM 826 O O . ILE A 1 103 ? 11.225 -4.582 -12.287 1.00 76.44 103 ILE A O 1
ATOM 830 N N . SER A 1 104 ? 12.061 -6.460 -11.328 1.00 66.44 104 SER A N 1
ATOM 831 C CA . SER A 1 104 ? 12.906 -6.847 -12.448 1.00 66.44 104 SER A CA 1
ATOM 832 C C . SER A 1 104 ? 12.034 -7.388 -13.573 1.00 66.44 104 SER A C 1
ATOM 834 O O . SER A 1 104 ? 11.205 -8.266 -13.340 1.00 66.44 104 SER A O 1
ATOM 836 N N . VAL A 1 105 ? 12.251 -6.894 -14.785 1.00 63.34 105 VAL A N 1
ATOM 837 C CA . VAL A 1 105 ? 11.604 -7.383 -16.005 1.00 63.34 105 VAL A CA 1
ATOM 838 C C . VAL A 1 105 ? 12.685 -8.026 -16.852 1.00 63.34 105 VAL A C 1
ATOM 840 O O . VAL A 1 105 ? 13.729 -7.413 -17.054 1.00 63.34 105 VAL A O 1
ATOM 843 N N . ASN A 1 106 ? 12.454 -9.251 -17.322 1.00 56.88 106 ASN A N 1
ATOM 844 C CA . ASN A 1 106 ? 13.379 -9.984 -18.197 1.00 56.88 106 ASN A CA 1
ATOM 845 C C . ASN A 1 106 ? 14.775 -10.289 -17.608 1.00 56.88 106 ASN A C 1
ATOM 847 O O . ASN A 1 106 ? 15.694 -10.558 -18.371 1.00 56.88 106 ASN A O 1
ATOM 851 N N . ALA A 1 107 ? 14.948 -10.272 -16.2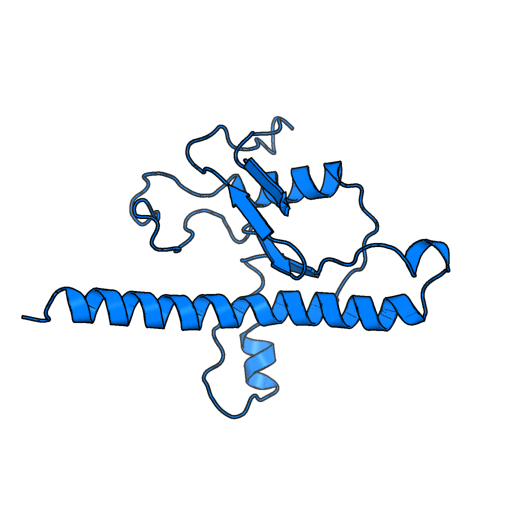81 1.00 54.03 107 ALA A N 1
ATOM 852 C CA . ALA A 1 107 ? 16.150 -10.809 -15.631 1.00 54.03 107 ALA A CA 1
ATOM 853 C C . ALA A 1 107 ? 16.016 -12.327 -15.417 1.00 54.03 107 ALA A C 1
ATOM 855 O O . ALA A 1 107 ? 14.895 -12.816 -15.256 1.00 54.03 107 ALA A O 1
ATOM 856 N N . GLU A 1 108 ? 17.117 -13.084 -15.365 1.00 47.50 108 GLU A N 1
ATOM 857 C CA . GLU A 1 108 ? 17.063 -14.499 -14.982 1.00 47.50 108 GLU A CA 1
ATOM 858 C C . GLU A 1 108 ? 16.372 -14.662 -13.621 1.00 47.50 108 GLU A C 1
ATOM 860 O O . GLU A 1 108 ? 16.781 -14.097 -12.606 1.00 47.50 108 GLU A O 1
ATOM 865 N N . GLY A 1 109 ? 15.286 -15.435 -13.610 1.00 50.50 109 GLY A N 1
ATOM 866 C CA . GLY A 1 109 ? 14.447 -15.621 -12.434 1.00 50.50 109 GLY A CA 1
ATOM 867 C C . GLY A 1 109 ? 13.346 -14.581 -12.273 1.00 50.50 109 GLY A C 1
ATOM 868 O O . GLY A 1 109 ? 12.475 -14.827 -11.467 1.00 50.50 109 GLY A O 1
ATOM 869 N N . ALA A 1 110 ? 13.297 -13.483 -13.033 1.00 52.06 110 ALA A N 1
ATOM 870 C CA . ALA A 1 110 ? 12.137 -12.594 -13.039 1.00 52.06 110 ALA A CA 1
ATOM 871 C C . ALA A 1 110 ? 10.899 -13.317 -13.576 1.00 52.06 110 ALA A C 1
ATOM 873 O O . ALA A 1 110 ? 10.967 -14.037 -14.576 1.00 52.06 110 ALA A O 1
ATOM 874 N N . ASP A 1 111 ? 9.752 -13.076 -12.946 1.00 50.00 111 ASP A N 1
ATOM 875 C CA . ASP A 1 111 ? 8.472 -13.583 -13.414 1.00 50.00 111 ASP A CA 1
ATOM 876 C C . ASP A 1 111 ? 8.023 -12.876 -14.696 1.00 50.00 111 ASP A C 1
ATOM 878 O O . ASP A 1 111 ? 7.214 -11.953 -14.714 1.00 50.00 111 ASP A O 1
ATOM 882 N N . THR A 1 112 ? 8.593 -13.336 -15.796 1.00 48.94 112 THR A N 1
ATOM 883 C CA . THR A 1 112 ? 8.264 -12.943 -17.165 1.00 48.94 112 THR A CA 1
ATOM 884 C C . THR A 1 112 ? 7.015 -13.657 -17.690 1.00 48.94 112 THR A C 1
ATOM 886 O O . THR A 1 112 ? 6.586 -13.393 -18.810 1.00 48.94 112 THR A O 1
ATOM 889 N N . ALA A 1 113 ? 6.410 -14.547 -16.894 1.00 44.84 113 ALA A N 1
ATOM 890 C CA . ALA A 1 113 ? 5.344 -15.452 -17.317 1.00 44.84 113 ALA A CA 1
ATOM 891 C C . ALA A 1 113 ? 4.017 -15.261 -16.553 1.00 44.84 113 ALA A C 1
ATOM 893 O O . ALA A 1 113 ? 3.162 -16.147 -16.597 1.00 44.84 113 ALA A O 1
ATOM 894 N N . ASN A 1 114 ? 3.813 -14.118 -15.879 1.00 51.09 114 ASN A N 1
ATOM 895 C CA . ASN A 1 114 ? 2.627 -13.845 -15.046 1.00 51.09 114 ASN A CA 1
ATOM 896 C C . ASN A 1 114 ? 2.355 -14.938 -14.007 1.00 51.09 114 ASN A C 1
ATOM 898 O O . ASN A 1 114 ? 1.207 -15.219 -13.655 1.00 51.09 114 ASN A O 1
ATOM 902 N N . THR A 1 115 ? 3.404 -15.603 -13.545 1.00 52.56 115 THR A N 1
ATOM 903 C CA . THR A 1 115 ? 3.285 -16.643 -12.541 1.00 52.56 115 THR A CA 1
ATOM 904 C C . THR A 1 115 ? 2.772 -16.001 -11.248 1.00 52.56 115 THR A C 1
ATOM 906 O O . THR A 1 115 ? 1.782 -16.473 -10.705 1.00 52.56 115 THR A O 1
ATOM 909 N N . GLY A 1 116 ? 3.314 -14.853 -10.841 1.00 55.00 116 GLY A N 1
ATOM 910 C CA . GLY A 1 116 ? 3.046 -14.081 -9.628 1.00 55.00 116 GLY A CA 1
ATOM 911 C C . GLY A 1 116 ? 4.249 -14.014 -8.673 1.00 55.00 116 GLY A C 1
ATOM 912 O O . GLY A 1 116 ? 4.094 -13.599 -7.519 1.00 55.00 116 GLY A O 1
ATOM 913 N N . GLU A 1 117 ? 5.435 -14.448 -9.105 1.00 58.22 117 GLU A N 1
ATOM 914 C CA . GLU A 1 117 ? 6.665 -14.429 -8.309 1.00 58.22 117 GLU A CA 1
ATOM 915 C C . GLU A 1 117 ? 7.457 -13.127 -8.519 1.00 58.22 117 GLU A C 1
ATOM 917 O O . GLU A 1 117 ? 7.988 -12.829 -9.576 1.00 58.22 117 GLU A O 1
ATOM 922 N N . ILE A 1 118 ? 7.565 -12.303 -7.482 1.00 64.00 118 ILE A N 1
ATOM 923 C CA . ILE A 1 118 ? 8.191 -10.982 -7.611 1.00 64.00 118 ILE A CA 1
ATOM 924 C C . ILE A 1 118 ? 9.671 -11.073 -7.245 1.00 64.00 118 ILE A C 1
ATOM 926 O O . ILE A 1 118 ? 10.007 -11.334 -6.088 1.00 64.00 118 ILE A O 1
ATOM 930 N N . PHE A 1 119 ? 10.543 -10.787 -8.212 1.00 61.75 119 PHE A N 1
ATOM 931 C CA . PHE A 1 119 ? 11.998 -10.781 -8.048 1.00 61.75 119 PHE A CA 1
ATOM 932 C C . PHE A 1 119 ? 12.580 -9.369 -8.175 1.00 61.75 119 PHE A C 1
ATOM 934 O O . PHE A 1 119 ? 11.941 -8.451 -8.692 1.00 61.75 119 PHE A O 1
ATOM 941 N N . GLY A 1 120 ? 13.777 -9.171 -7.615 1.00 63.50 120 GLY A N 1
ATOM 942 C CA . GLY A 1 120 ? 14.525 -7.910 -7.708 1.00 63.50 120 GLY A CA 1
ATOM 943 C C . GLY A 1 120 ? 13.977 -6.744 -6.879 1.00 63.50 120 GLY A C 1
ATOM 944 O O . GLY A 1 120 ? 14.702 -5.793 -6.618 1.00 63.50 120 GLY A O 1
ATOM 945 N N . ASN A 1 121 ? 12.748 -6.836 -6.364 1.00 65.69 121 ASN A N 1
ATOM 946 C CA . ASN A 1 121 ? 12.062 -5.694 -5.758 1.00 65.69 121 ASN A CA 1
ATOM 947 C C . ASN A 1 121 ? 12.550 -5.307 -4.343 1.00 65.69 121 ASN A C 1
ATOM 949 O O . ASN A 1 121 ? 11.903 -4.512 -3.672 1.00 65.69 121 ASN A O 1
ATOM 953 N N . GLN A 1 122 ? 13.643 -5.903 -3.842 1.00 71.56 122 GLN A N 1
ATOM 954 C CA . GLN A 1 122 ? 14.285 -5.594 -2.545 1.00 71.56 122 GLN A CA 1
ATOM 955 C C . GLN A 1 122 ? 13.311 -5.435 -1.352 1.00 71.56 122 GLN A C 1
ATOM 957 O O . GLN A 1 122 ? 13.532 -4.639 -0.445 1.00 71.56 122 GLN A O 1
ATOM 962 N N . GLY A 1 123 ? 12.192 -6.170 -1.352 1.00 70.62 123 GLY A N 1
ATOM 963 C CA . GLY A 1 123 ? 11.158 -6.063 -0.317 1.00 70.62 123 GLY A CA 1
ATOM 964 C C . GLY A 1 123 ? 10.266 -4.812 -0.377 1.00 70.62 123 GLY A C 1
ATOM 965 O O . GLY A 1 123 ? 9.414 -4.657 0.497 1.00 70.62 123 GLY A O 1
ATOM 966 N N . ARG A 1 124 ? 10.403 -3.960 -1.401 1.00 76.94 124 ARG A N 1
ATOM 967 C CA . ARG A 1 124 ? 9.576 -2.760 -1.632 1.00 76.94 124 ARG A CA 1
ATOM 968 C C . ARG A 1 124 ? 8.165 -3.071 -2.112 1.00 76.94 124 ARG A C 1
ATOM 970 O O . ARG A 1 124 ? 7.313 -2.189 -2.078 1.00 76.94 124 ARG A O 1
ATOM 977 N N . PHE A 1 125 ? 7.913 -4.311 -2.537 1.00 81.06 125 PHE A N 1
ATOM 978 C CA . PHE A 1 125 ? 6.602 -4.693 -3.042 1.00 81.06 125 PHE A CA 1
ATOM 979 C C . PHE A 1 125 ? 5.514 -4.389 -2.023 1.00 81.06 125 PHE A C 1
ATOM 981 O O . PHE A 1 125 ? 5.599 -4.804 -0.868 1.00 81.06 125 PHE A O 1
ATOM 988 N N . PHE A 1 126 ? 4.489 -3.687 -2.473 1.00 81.25 126 PHE A N 1
ATOM 989 C CA . PHE A 1 126 ? 3.403 -3.264 -1.621 1.00 81.25 126 PHE A CA 1
ATOM 990 C C . PHE A 1 126 ? 2.360 -4.377 -1.514 1.00 81.25 126 PHE A C 1
ATOM 992 O O . PHE A 1 126 ? 1.848 -4.854 -2.520 1.00 81.25 126 PHE A O 1
ATOM 999 N N . ILE A 1 127 ? 2.033 -4.823 -0.304 1.00 84.19 127 ILE A N 1
ATOM 1000 C CA . ILE A 1 127 ? 0.966 -5.808 -0.094 1.00 84.19 127 ILE A CA 1
ATOM 1001 C C . ILE A 1 127 ? -0.237 -5.054 0.488 1.00 84.19 127 ILE A C 1
ATOM 1003 O O . ILE A 1 127 ? -0.180 -4.654 1.655 1.00 84.19 127 ILE A O 1
ATOM 1007 N N . PRO A 1 128 ? -1.298 -4.815 -0.307 1.00 88.31 128 PRO A N 1
ATOM 1008 C CA . PRO A 1 128 ? -2.422 -3.978 0.094 1.00 88.31 128 PRO A CA 1
ATOM 1009 C C . PRO A 1 128 ? -3.512 -4.766 0.839 1.00 88.31 128 PRO A C 1
ATOM 1011 O O . PRO A 1 128 ? -3.668 -5.976 0.665 1.00 88.31 128 PRO A O 1
ATOM 1014 N N . SER A 1 129 ? -4.310 -4.045 1.627 1.00 89.12 129 SER A N 1
ATOM 1015 C CA . SER A 1 129 ? -5.584 -4.483 2.203 1.00 89.12 129 SER A CA 1
ATOM 1016 C C . SER A 1 129 ? -6.611 -3.355 2.116 1.00 89.12 129 SER A C 1
ATOM 1018 O O . SER A 1 129 ? -6.325 -2.203 2.450 1.00 89.12 129 SER A O 1
ATOM 1020 N N . GLY A 1 130 ? -7.828 -3.682 1.681 1.00 85.88 130 GLY A N 1
ATOM 1021 C CA . GLY A 1 130 ? -8.903 -2.705 1.476 1.00 85.88 130 GLY A CA 1
ATOM 1022 C C . GLY A 1 130 ? -8.842 -1.949 0.147 1.00 85.88 130 GLY A C 1
ATOM 1023 O O . GLY A 1 130 ? -9.711 -1.119 -0.088 1.00 85.88 130 GLY A O 1
ATOM 1024 N N . PHE A 1 131 ? -7.859 -2.247 -0.706 1.00 88.06 131 PHE A N 1
ATOM 1025 C CA . PHE A 1 131 ? -7.805 -1.818 -2.101 1.00 88.06 131 PHE A CA 1
ATOM 1026 C C . PHE A 1 131 ? -6.997 -2.818 -2.934 1.00 88.06 131 PHE A C 1
ATOM 1028 O O . PHE A 1 131 ? -6.280 -3.676 -2.407 1.00 88.06 131 PHE A O 1
ATOM 1035 N N . SER A 1 132 ? -7.108 -2.683 -4.243 1.00 86.38 132 SER A N 1
ATOM 1036 C CA . SER A 1 132 ? -6.382 -3.428 -5.259 1.00 86.38 132 SER A CA 1
ATOM 1037 C C . SER A 1 132 ? -5.707 -2.459 -6.221 1.00 86.38 132 SER A C 1
ATOM 1039 O O . SER A 1 132 ? -6.147 -1.323 -6.391 1.00 86.38 132 SER A O 1
ATOM 1041 N N . TYR A 1 133 ? -4.612 -2.883 -6.840 1.00 88.31 133 TYR A N 1
ATOM 1042 C CA . TYR A 1 133 ? -3.964 -2.089 -7.871 1.00 88.31 133 TYR A CA 1
ATOM 1043 C C . TYR A 1 133 ? -3.445 -2.978 -8.992 1.00 88.31 133 TYR A C 1
ATOM 1045 O O . TYR A 1 133 ? -3.077 -4.136 -8.780 1.00 88.31 133 TYR A O 1
ATOM 1053 N N . GLU A 1 134 ? -3.428 -2.408 -10.185 1.00 86.69 134 GLU A N 1
ATOM 1054 C CA . GLU A 1 134 ? -2.885 -3.009 -11.392 1.00 86.69 134 GLU A CA 1
ATOM 1055 C C . GLU A 1 134 ? -1.619 -2.244 -11.772 1.00 86.69 134 GLU A C 1
ATOM 1057 O O . GLU A 1 134 ? -1.552 -1.016 -11.647 1.00 86.69 134 GLU A O 1
ATOM 1062 N N . TYR A 1 135 ? -0.598 -2.974 -12.209 1.00 85.56 135 TYR A N 1
ATOM 1063 C CA . TYR A 1 135 ? 0.648 -2.386 -12.669 1.00 85.56 135 TYR A CA 1
ATOM 1064 C C . TYR A 1 135 ? 1.196 -3.150 -13.871 1.00 85.56 135 TYR A C 1
ATOM 1066 O O . TYR A 1 135 ? 0.991 -4.354 -14.010 1.00 85.56 135 TYR A O 1
ATOM 1074 N N . ASP A 1 136 ? 1.918 -2.429 -14.716 1.00 82.56 136 ASP A N 1
ATOM 1075 C CA . ASP A 1 136 ? 2.638 -2.940 -15.867 1.00 82.56 136 ASP A CA 1
ATOM 1076 C C . ASP A 1 136 ? 4.138 -2.696 -15.648 1.00 82.56 136 ASP A C 1
ATOM 1078 O O . ASP A 1 136 ? 4.597 -1.548 -15.688 1.00 82.56 136 ASP A O 1
ATOM 1082 N N . PRO A 1 137 ? 4.924 -3.752 -15.384 1.00 77.19 137 PRO A N 1
ATOM 1083 C CA . PRO A 1 137 ? 6.333 -3.595 -15.068 1.00 77.19 137 PRO A CA 1
ATOM 1084 C C . PRO A 1 137 ? 7.170 -3.207 -16.300 1.00 77.19 137 PRO A C 1
ATOM 1086 O O . PRO A 1 137 ? 8.289 -2.721 -16.132 1.00 77.19 137 PRO A O 1
ATOM 1089 N N . THR A 1 138 ? 6.641 -3.352 -17.523 1.00 79.50 138 THR A N 1
ATOM 1090 C CA . THR A 1 138 ? 7.335 -2.966 -18.767 1.00 79.50 138 THR A CA 1
ATOM 1091 C C . THR A 1 138 ? 7.402 -1.451 -18.972 1.00 79.50 138 THR A C 1
ATOM 1093 O O . THR A 1 138 ? 8.223 -0.964 -19.749 1.00 79.50 138 THR A O 1
ATOM 1096 N N . LYS A 1 139 ? 6.573 -0.691 -18.248 1.00 82.06 139 LYS A N 1
ATOM 1097 C CA . LYS A 1 139 ? 6.551 0.775 -18.288 1.00 82.06 139 LYS A CA 1
ATOM 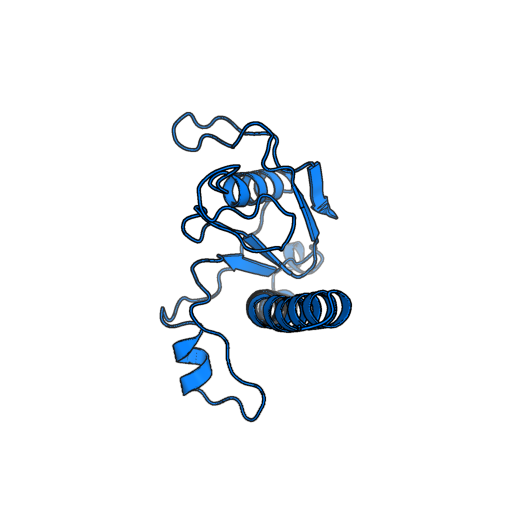1098 C C . LYS A 1 139 ? 7.680 1.402 -17.468 1.00 82.06 139 LYS A C 1
ATOM 1100 O O . LYS A 1 139 ? 8.363 0.745 -16.672 1.00 82.06 139 LYS A O 1
ATOM 1105 N N . THR A 1 140 ? 7.855 2.710 -17.650 1.00 84.56 140 THR A N 1
ATOM 1106 C CA . THR A 1 140 ? 8.897 3.503 -16.991 1.00 84.56 140 THR A CA 1
ATOM 1107 C C . THR A 1 140 ? 8.751 3.421 -15.475 1.00 84.56 140 THR A C 1
ATOM 1109 O O . THR A 1 140 ? 7.734 3.825 -14.912 1.00 84.56 140 THR A O 1
ATOM 1112 N N . ALA A 1 141 ? 9.779 2.888 -14.813 1.00 84.50 141 ALA A N 1
ATOM 1113 C CA . ALA A 1 141 ? 9.847 2.809 -13.360 1.00 84.50 141 ALA A CA 1
ATOM 1114 C C . ALA A 1 141 ? 9.963 4.197 -12.722 1.00 84.50 141 ALA A C 1
ATOM 1116 O O . ALA A 1 141 ? 10.493 5.129 -13.326 1.00 84.50 141 ALA A O 1
ATOM 1117 N N . THR A 1 142 ? 9.519 4.309 -11.470 1.00 84.56 142 THR A N 1
ATOM 1118 C CA . THR A 1 142 ? 9.829 5.482 -10.647 1.00 84.56 142 THR A CA 1
ATOM 1119 C C . THR A 1 142 ? 11.314 5.503 -10.311 1.00 84.56 142 THR A C 1
ATOM 1121 O O . THR A 1 142 ? 11.834 4.556 -9.721 1.00 84.56 142 THR A O 1
ATOM 1124 N N . ASP A 1 143 ? 11.971 6.610 -10.639 1.00 82.62 143 ASP A N 1
ATOM 1125 C CA . ASP A 1 143 ? 13.346 6.884 -10.248 1.00 82.62 143 ASP A CA 1
ATOM 1126 C C . ASP A 1 143 ? 13.338 7.666 -8.930 1.00 82.62 143 ASP A C 1
ATOM 1128 O O . ASP A 1 143 ? 12.993 8.852 -8.872 1.00 82.62 143 ASP A O 1
ATOM 1132 N N . SER A 1 144 ? 13.682 6.963 -7.850 1.00 77.06 144 SER A N 1
ATOM 1133 C CA . SER A 1 144 ? 13.712 7.543 -6.504 1.00 77.06 144 SER A CA 1
ATOM 1134 C C . SER A 1 144 ? 14.877 8.517 -6.307 1.00 77.06 144 SER A C 1
ATOM 1136 O O . SER A 1 144 ? 14.762 9.422 -5.482 1.00 77.06 144 SER A O 1
ATOM 1138 N N . GLU A 1 145 ? 15.975 8.359 -7.050 1.00 80.69 145 GLU A N 1
ATOM 1139 C CA . GLU A 1 145 ? 17.159 9.219 -6.949 1.00 80.69 145 GLU A CA 1
ATOM 1140 C C . GLU A 1 145 ? 16.941 10.522 -7.720 1.00 80.69 145 GLU A C 1
ATOM 1142 O O . GLU A 1 145 ? 17.124 11.611 -7.172 1.00 80.69 145 GLU A O 1
ATOM 1147 N N . ALA A 1 146 ? 16.428 10.425 -8.950 1.00 80.50 146 ALA A N 1
ATOM 1148 C CA . ALA A 1 146 ? 16.067 11.587 -9.764 1.00 80.50 146 ALA A CA 1
ATOM 1149 C C . ALA A 1 146 ? 14.735 12.243 -9.347 1.00 80.50 146 ALA A C 1
ATOM 1151 O O . ALA A 1 146 ? 14.321 13.229 -9.960 1.00 80.50 146 ALA A O 1
ATOM 1152 N N . LYS A 1 147 ? 14.044 11.700 -8.329 1.00 81.75 147 LYS A N 1
ATOM 1153 C CA . LYS A 1 147 ? 12.704 12.127 -7.869 1.00 81.75 147 LYS A CA 1
ATOM 1154 C C . LYS A 1 147 ? 11.688 12.224 -9.013 1.00 81.75 147 LYS A C 1
ATOM 1156 O O . LYS A 1 147 ? 10.817 13.096 -9.023 1.00 81.75 147 LYS A O 1
ATOM 1161 N N . LYS A 1 148 ? 11.812 11.333 -9.995 1.00 86.19 148 LYS A N 1
ATOM 1162 C CA . LYS A 1 148 ? 10.977 11.316 -11.192 1.00 86.19 148 LYS A CA 1
ATOM 1163 C C . LYS A 1 148 ? 9.996 10.159 -11.101 1.00 86.19 148 LYS A C 1
ATOM 1165 O O . LYS A 1 148 ? 10.389 8.995 -11.084 1.00 86.19 148 LYS A O 1
ATOM 1170 N N . MET A 1 149 ? 8.711 10.497 -11.062 1.00 86.81 149 MET A N 1
ATOM 1171 C CA . MET A 1 149 ? 7.648 9.500 -11.031 1.00 86.81 149 MET A CA 1
ATOM 1172 C C . MET A 1 149 ? 7.588 8.707 -12.334 1.00 86.81 149 MET A C 1
ATOM 1174 O O . MET A 1 149 ? 7.680 9.270 -13.428 1.00 86.81 149 MET A O 1
ATOM 1178 N N . GLY A 1 150 ? 7.437 7.394 -12.179 1.00 86.94 150 GLY A N 1
ATOM 1179 C CA . GLY A 1 150 ? 7.153 6.464 -13.259 1.00 86.94 150 GLY A CA 1
ATOM 1180 C C . GLY A 1 150 ? 5.666 6.413 -13.594 1.00 86.94 150 GLY A C 1
ATOM 1181 O O . GLY A 1 150 ? 4.874 7.246 -13.151 1.00 86.94 150 GLY A O 1
ATOM 1182 N N . ASN A 1 151 ? 5.300 5.424 -14.400 1.00 89.25 151 ASN A N 1
ATOM 1183 C CA . ASN A 1 151 ? 3.928 5.188 -14.848 1.00 89.25 151 ASN A CA 1
ATOM 1184 C C . ASN A 1 151 ? 3.599 3.691 -14.916 1.00 89.25 151 ASN A C 1
ATOM 1186 O O . ASN A 1 151 ? 2.937 3.234 -15.856 1.00 89.25 151 ASN A O 1
ATOM 1190 N N . ARG A 1 152 ? 4.112 2.912 -13.959 1.00 86.50 152 ARG A N 1
ATOM 1191 C CA . ARG A 1 152 ? 3.883 1.465 -13.920 1.00 86.50 152 ARG A CA 1
ATOM 1192 C C . ARG A 1 152 ? 2.490 1.140 -13.413 1.00 86.50 152 ARG A C 1
ATOM 1194 O O . ARG A 1 152 ? 1.875 0.220 -13.933 1.00 86.50 152 ARG A O 1
ATOM 1201 N N . VAL A 1 153 ? 1.972 1.874 -12.439 1.00 87.56 153 VAL A N 1
ATOM 1202 C CA . VAL A 1 153 ? 0.618 1.689 -11.913 1.00 87.56 153 VAL A CA 1
ATOM 1203 C C . VAL A 1 153 ? -0.379 2.199 -12.943 1.00 87.56 153 VAL A C 1
ATOM 1205 O O . VAL A 1 153 ? -0.318 3.335 -13.405 1.00 87.56 153 VAL A O 1
ATOM 1208 N N . THR A 1 154 ? -1.308 1.336 -13.330 1.00 87.06 154 THR A N 1
ATOM 1209 C CA . THR A 1 154 ? -2.346 1.660 -14.315 1.00 87.06 154 THR A CA 1
ATOM 1210 C C . THR A 1 154 ? -3.670 1.978 -13.651 1.00 87.06 154 THR A C 1
ATOM 1212 O O . THR A 1 154 ? -4.448 2.770 -14.184 1.00 87.06 154 THR A O 1
ATOM 1215 N N . LYS A 1 155 ? -3.938 1.370 -12.493 1.00 88.69 155 LYS A N 1
ATOM 1216 C CA . LYS A 1 155 ? -5.229 1.473 -11.818 1.00 88.69 155 LYS A CA 1
ATOM 1217 C C . LYS A 1 155 ? -5.103 1.179 -10.330 1.00 88.69 155 LYS A C 1
ATOM 1219 O O . LYS A 1 155 ? -4.365 0.282 -9.937 1.00 88.69 155 LYS A O 1
ATOM 1224 N N . ILE A 1 156 ? -5.882 1.897 -9.526 1.00 86.88 156 ILE A N 1
ATOM 1225 C CA . ILE A 1 156 ? -6.149 1.601 -8.114 1.00 86.88 156 ILE A CA 1
ATOM 1226 C C . ILE A 1 156 ? -7.671 1.508 -7.962 1.00 86.88 156 ILE A C 1
ATOM 1228 O O . ILE A 1 156 ? -8.394 2.328 -8.530 1.00 86.88 156 ILE A O 1
ATOM 1232 N N . THR A 1 157 ? -8.172 0.480 -7.280 1.00 82.81 157 THR A N 1
ATOM 1233 C CA . THR A 1 157 ? -9.609 0.218 -7.073 1.00 82.81 157 THR A CA 1
ATOM 1234 C C . THR A 1 157 ? -9.873 -0.254 -5.660 1.00 82.81 157 THR A C 1
ATOM 1236 O O . THR A 1 157 ? -9.143 -1.167 -5.209 1.00 82.81 157 THR A O 1
#

Foldseek 3Di:
DQPPVNVVVVLVVVVVLVLVQQLVVQVVLQVVVLVVLVVDPPVSVPDDTKGKDFQVQQQDGDDPDDDDPVSVCNGGVPPDDRDDDDDDPVVVVQLQLLLLQQFDAPDVVRCVPPSPDTPRSNRSHMNMGSKDWAFASVWHGQDPVVNRGTDGTDDID

Mean predicted aligned error: 10.68 Å

Secondary structure (DSSP, 8-state):
---HHHHHHHHHHHHHHHHHHHHHHHHHHHHHHHHHHTTS-HHHHTS---EEEETTT---PPPSSPPPHHHHHHHSTT-PPP------HHHHHHHHHHHTTT--SSSTTS-TTSS----SSTT--EEEES--EEE-TTSPPPBTTTTB----EEEE-

pLDDT: mean 73.62, std 17.94, range [27.59, 90.94]

Sequence (157 aa):
FIPSWAAIFFIARKYLKFRHRRQRAADANRWQTLQWQKTAPDELKNLPVVGFTGGGGVRASIPAGDITKKDIITELPFGGETRYLKMSHKALWEMVENGVSLISVNAEGADTANTGEIFGNQGRFFIPSGFSYEYDPTKTATDSEAKKMGNRVTKIT

Organism: NCBI:txid1720313

Radius of gyration: 17.73 Å; Cα contacts (8 Å, |Δi|>4): 206; chains: 1; bounding box: 32×52×38 Å

Solvent-accessible surface area (backbone atoms only — not comparable to full-atom values): 9332 Å² total; per-residue (Å²): 136,83,56,71,67,60,53,52,54,52,50,51,53,53,48,54,62,50,58,60,56,66,38,48,58,4,42,49,46,27,50,53,50,58,58,50,32,77,76,44,61,77,90,54,50,80,56,89,75,67,15,58,38,50,49,58,57,59,68,52,82,75,74,91,73,89,82,50,74,67,50,51,42,56,22,46,70,78,78,74,79,92,80,88,80,92,75,52,74,65,56,52,51,55,51,53,33,51,20,51,30,47,47,45,72,81,43,95,81,24,51,75,74,78,77,79,55,88,32,72,28,85,33,44,34,69,40,59,19,84,52,49,72,44,68,43,70,90,40,55,50,32,38,79,86,80,70,39,83,44,60,25,55,77,45,77,87

InterPro domains:
  IPR006179 5'-Nucleotidase/apyrase [PTHR11575] (26-155)
  IPR008334 5'-Nucleotidase, C-terminal [PF02872] (48-156)
  IPR036907 5'-Nucleotidase, C-terminal domain superfamily [G3DSA:3.90.780.10] (19-157)
  IPR036907 5'-Nucleotidase, C-terminal domain superfamily [SSF55816] (26-156)